Protein AF-A0A1Q7A0B9-F1 (afdb_monomer_lite)

pLDDT: mean 95.97, std 3.29, range [74.94, 98.44]

Structure (mmCIF, N/CA/C/O backbone):
data_AF-A0A1Q7A0B9-F1
#
_entry.id   AF-A0A1Q7A0B9-F1
#
loop_
_atom_site.group_PDB
_atom_site.id
_atom_site.type_symbol
_atom_site.label_atom_id
_atom_site.label_alt_id
_atom_site.label_comp_id
_atom_site.label_asym_id
_atom_site.label_entity_id
_atom_site.label_seq_id
_atom_site.pdbx_PDB_ins_code
_atom_site.Cartn_x
_atom_site.Cartn_y
_atom_site.Cartn_z
_atom_site.occupancy
_atom_site.B_iso_or_equiv
_atom_site.auth_seq_id
_atom_site.auth_comp_id
_atom_site.auth_asym_id
_atom_site.auth_atom_id
_atom_site.pdbx_PDB_model_num
ATOM 1 N N . MET A 1 1 ? -8.387 -2.364 1.340 1.00 92.38 1 MET A N 1
ATOM 2 C CA . MET A 1 1 ? -7.088 -2.352 0.648 1.00 92.38 1 MET A CA 1
ATOM 3 C C . MET A 1 1 ? -7.111 -1.208 -0.343 1.00 92.38 1 MET A C 1
ATOM 5 O O . MET A 1 1 ? -8.115 -1.067 -1.032 1.00 92.38 1 MET A O 1
ATOM 9 N N . PHE A 1 2 ? -6.070 -0.388 -0.352 1.00 97.25 2 PHE A N 1
ATOM 10 C CA . PHE A 1 2 ? -5.838 0.682 -1.317 1.00 97.25 2 PHE A CA 1
ATOM 11 C C . PHE A 1 2 ? -4.463 0.456 -1.949 1.00 97.25 2 PHE A C 1
ATOM 13 O O . PHE A 1 2 ? -3.550 0.042 -1.235 1.00 97.25 2 PHE A O 1
ATOM 20 N N . ALA A 1 3 ? -4.332 0.685 -3.253 1.00 97.19 3 ALA A N 1
ATOM 21 C CA . ALA A 1 3 ? -3.075 0.556 -3.978 1.00 97.19 3 ALA A CA 1
ATOM 22 C C . ALA A 1 3 ? -2.889 1.753 -4.916 1.00 97.19 3 ALA A C 1
ATOM 24 O O . ALA A 1 3 ? -3.854 2.120 -5.584 1.00 97.19 3 ALA A O 1
ATOM 25 N N . GLY A 1 4 ? -1.683 2.319 -4.951 1.00 96.31 4 GLY A N 1
ATOM 26 C CA . GLY A 1 4 ? -1.348 3.497 -5.757 1.00 96.31 4 GLY A CA 1
ATOM 27 C C . GLY A 1 4 ? 0.156 3.647 -5.988 1.00 96.31 4 GLY A C 1
ATOM 28 O O . GLY A 1 4 ? 0.948 2.904 -5.401 1.00 96.31 4 GLY A O 1
ATOM 29 N N . ASP A 1 5 ? 0.548 4.578 -6.847 1.00 96.44 5 ASP A N 1
ATOM 30 C CA . ASP A 1 5 ? 1.926 4.733 -7.336 1.00 96.44 5 ASP A CA 1
ATOM 31 C C . ASP A 1 5 ? 2.390 6.188 -7.477 1.00 96.44 5 ASP A C 1
ATOM 33 O O . ASP A 1 5 ? 3.595 6.458 -7.395 1.00 96.44 5 ASP A O 1
ATOM 37 N N . ASP A 1 6 ? 1.457 7.136 -7.607 1.00 95.75 6 ASP A N 1
ATOM 38 C CA . ASP A 1 6 ? 1.772 8.529 -7.909 1.00 95.75 6 ASP A CA 1
ATOM 39 C C . ASP A 1 6 ? 1.309 9.536 -6.838 1.00 95.75 6 ASP A C 1
ATOM 41 O O . ASP A 1 6 ? 0.768 9.209 -5.779 1.00 95.75 6 ASP A O 1
ATOM 45 N N . GLN A 1 7 ? 1.571 10.821 -7.096 1.00 96.19 7 GLN A N 1
ATOM 46 C CA . GLN A 1 7 ? 1.238 11.902 -6.167 1.00 96.19 7 GLN A CA 1
ATOM 47 C C . GLN A 1 7 ? -0.254 11.969 -5.817 1.00 96.19 7 GLN A C 1
ATOM 49 O O . GLN A 1 7 ? -0.599 12.405 -4.718 1.00 96.19 7 GLN A O 1
ATOM 54 N N . THR A 1 8 ? -1.134 11.587 -6.739 1.00 96.44 8 THR A N 1
ATOM 55 C CA . THR A 1 8 ? -2.583 11.673 -6.546 1.00 96.44 8 THR A CA 1
ATOM 56 C C . THR A 1 8 ? -3.084 10.656 -5.523 1.00 96.44 8 THR A C 1
ATOM 58 O O . THR A 1 8 ? -4.087 10.903 -4.852 1.00 96.44 8 THR A O 1
ATOM 61 N N . ASP A 1 9 ? -2.330 9.575 -5.321 1.00 97.25 9 ASP A N 1
ATOM 62 C CA . ASP A 1 9 ? -2.648 8.510 -4.374 1.00 97.25 9 ASP A CA 1
ATOM 63 C C . ASP A 1 9 ? -2.212 8.811 -2.935 1.00 97.25 9 ASP A C 1
ATOM 65 O O . ASP A 1 9 ? -2.650 8.136 -1.996 1.00 97.25 9 ASP A O 1
ATOM 69 N N . LEU A 1 10 ? -1.375 9.833 -2.726 1.00 97.25 10 LEU A N 1
ATOM 70 C CA . LEU A 1 10 ? -0.804 10.149 -1.415 1.00 97.25 10 LEU A CA 1
ATOM 71 C C . LEU A 1 10 ? -1.881 10.388 -0.351 1.00 97.25 10 LEU A C 1
ATOM 73 O O . LEU A 1 10 ? -1.795 9.843 0.750 1.00 97.25 10 LEU A O 1
ATOM 77 N N . ASP A 1 11 ? -2.918 11.155 -0.687 1.00 98.00 11 ASP A N 1
ATOM 78 C CA . ASP A 1 11 ? -4.008 11.452 0.245 1.00 98.00 11 ASP A CA 1
ATOM 79 C C . ASP A 1 11 ? -4.730 10.174 0.687 1.00 98.00 11 ASP A C 1
ATOM 81 O O . ASP A 1 11 ? -5.078 10.023 1.859 1.00 98.00 11 ASP A O 1
ATOM 85 N N . ALA A 1 12 ? -4.912 9.215 -0.222 1.00 97.88 12 ALA A N 1
ATOM 86 C CA . ALA A 1 12 ? -5.555 7.947 0.087 1.00 97.88 12 ALA A CA 1
ATOM 87 C C . ALA A 1 12 ? -4.659 7.033 0.941 1.00 97.88 12 ALA A C 1
ATOM 89 O O . ALA A 1 12 ? -5.156 6.403 1.879 1.00 97.88 12 ALA A O 1
ATOM 90 N N . VAL A 1 13 ? -3.346 6.998 0.685 1.00 98.06 13 VAL A N 1
ATOM 91 C CA . VAL A 1 13 ? -2.375 6.274 1.526 1.00 98.06 13 VAL A CA 1
ATOM 92 C C . VAL A 1 13 ? -2.401 6.807 2.965 1.00 98.06 13 VAL A C 1
ATOM 94 O O . VAL A 1 13 ? -2.559 6.029 3.913 1.00 98.06 13 VAL A O 1
ATOM 97 N N . LEU A 1 14 ? -2.331 8.131 3.131 1.00 97.75 14 LEU A N 1
ATOM 98 C CA . LEU A 1 14 ? -2.375 8.791 4.440 1.00 97.75 14 LEU A CA 1
ATOM 99 C C . LEU A 1 14 ? -3.724 8.603 5.142 1.00 97.75 14 LEU A C 1
ATOM 101 O O . LEU A 1 14 ? -3.784 8.398 6.358 1.00 97.75 14 LEU A O 1
ATOM 105 N N . GLU A 1 15 ? -4.820 8.640 4.388 1.00 98.00 15 GLU A N 1
ATOM 106 C CA . GLU A 1 15 ? -6.162 8.449 4.928 1.00 98.00 15 GLU A CA 1
ATOM 107 C C . GLU A 1 15 ? -6.358 7.027 5.461 1.00 98.00 15 GLU A C 1
ATOM 109 O O . GLU A 1 15 ? -6.916 6.838 6.544 1.00 98.00 15 GLU A O 1
ATOM 114 N N . VAL A 1 16 ? -5.850 6.012 4.757 1.00 97.62 16 VAL A N 1
ATOM 115 C CA . VAL A 1 16 ? -5.896 4.624 5.232 1.00 97.62 16 VAL A CA 1
ATOM 116 C C . VAL A 1 16 ? -5.117 4.468 6.546 1.00 97.62 16 VAL A C 1
ATOM 118 O O . VAL A 1 16 ? -5.625 3.850 7.490 1.00 97.62 16 VAL A O 1
ATOM 121 N N . GLU A 1 17 ? -3.935 5.079 6.658 1.00 95.56 17 GLU A N 1
ATOM 122 C CA . GLU A 1 17 ? -3.161 5.115 7.904 1.00 95.56 17 GLU A CA 1
ATOM 123 C C . GLU A 1 17 ? -3.932 5.821 9.036 1.00 95.56 17 GLU A C 1
ATOM 125 O O . GLU A 1 17 ? -4.021 5.307 10.160 1.00 95.56 17 GLU A O 1
ATOM 130 N N . ARG A 1 18 ? -4.545 6.976 8.750 1.00 97.50 18 ARG A N 1
ATOM 131 C CA . ARG A 1 18 ? -5.363 7.730 9.711 1.00 97.50 18 ARG A CA 1
ATOM 132 C C . ARG A 1 18 ? -6.547 6.902 10.209 1.00 97.50 18 ARG A C 1
ATOM 134 O O . ARG A 1 18 ? -6.762 6.804 11.418 1.00 97.50 18 ARG A O 1
ATOM 141 N N . LEU A 1 19 ? -7.288 6.260 9.306 1.00 97.44 19 LEU A N 1
ATOM 142 C CA . LEU A 1 19 ? -8.442 5.422 9.642 1.00 97.44 19 LEU A CA 1
ATOM 143 C C . LEU A 1 19 ? -8.055 4.215 10.507 1.00 97.44 19 LEU A C 1
ATOM 145 O O . LEU A 1 19 ? -8.807 3.860 11.423 1.00 97.44 19 LEU A O 1
ATOM 149 N N . ARG A 1 20 ? -6.878 3.618 10.268 1.00 95.31 20 ARG A N 1
ATOM 150 C CA . ARG A 1 20 ? -6.310 2.592 11.156 1.00 95.31 20 ARG A CA 1
ATOM 151 C C . ARG A 1 20 ? -6.017 3.147 12.548 1.00 95.31 20 ARG A C 1
ATOM 153 O O . ARG A 1 20 ? -6.454 2.559 13.536 1.00 95.31 20 ARG A O 1
ATOM 160 N N . LYS A 1 21 ? -5.310 4.280 12.645 1.00 94.31 21 LYS A N 1
ATOM 161 C CA . LYS A 1 21 ? -4.961 4.919 13.932 1.00 94.31 21 LYS A CA 1
ATOM 162 C C . LYS A 1 21 ? -6.204 5.290 14.744 1.00 94.31 21 LYS A C 1
ATOM 164 O O . LYS A 1 21 ? -6.223 5.124 15.961 1.00 94.31 21 LYS A O 1
ATOM 169 N N . GLU A 1 22 ? -7.266 5.718 14.067 1.00 97.44 22 GLU A N 1
ATOM 170 C CA . GLU A 1 22 ? -8.563 6.038 14.673 1.00 97.44 22 GLU A CA 1
ATOM 171 C C . GLU A 1 22 ? -9.427 4.809 14.989 1.00 97.44 22 GLU A C 1
ATOM 173 O O . GLU A 1 22 ? -10.533 4.961 15.506 1.00 97.44 22 GLU A O 1
ATOM 178 N N . LYS A 1 23 ? -8.949 3.592 14.691 1.00 95.62 23 LYS A N 1
ATOM 179 C CA . LYS A 1 23 ? -9.686 2.328 14.869 1.00 95.62 23 LYS A CA 1
ATOM 180 C C . LYS A 1 23 ? -11.045 2.313 14.155 1.00 95.62 23 LYS A C 1
ATOM 182 O O . LYS A 1 23 ? -11.960 1.604 14.570 1.00 95.62 23 LYS A O 1
ATOM 187 N N . LYS A 1 24 ? -11.179 3.086 13.073 1.00 96.62 24 LYS A N 1
ATO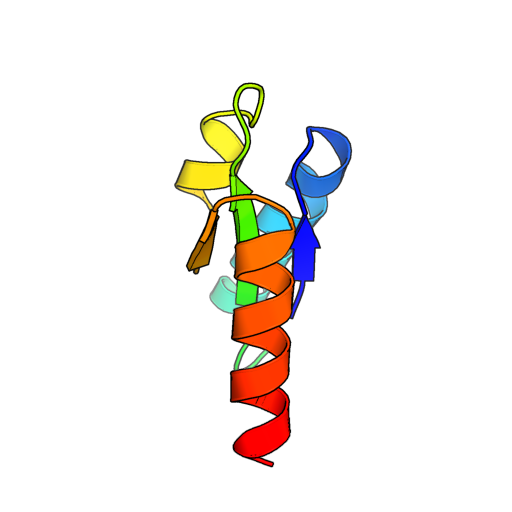M 188 C CA . LYS A 1 24 ? -12.387 3.127 12.230 1.00 96.62 24 LYS A CA 1
ATOM 189 C C . LYS A 1 24 ? -12.434 1.984 11.222 1.00 96.62 24 LYS A C 1
ATOM 191 O O . LYS A 1 24 ? -13.503 1.657 10.720 1.00 96.62 24 LYS A O 1
ATOM 196 N N . VAL A 1 25 ? -11.286 1.370 10.943 1.00 94.12 25 VAL A N 1
ATOM 197 C CA . VAL A 1 25 ? -11.154 0.185 10.094 1.00 94.12 25 VAL A CA 1
ATOM 198 C C . VAL A 1 25 ? -10.307 -0.846 10.832 1.00 94.12 25 VAL A C 1
ATOM 200 O O . VAL A 1 25 ? -9.298 -0.499 11.441 1.00 94.12 25 VAL A O 1
ATOM 203 N N . VAL A 1 26 ? -10.717 -2.116 10.775 1.00 88.88 26 VAL A N 1
ATOM 204 C CA . VAL A 1 26 ? -10.041 -3.221 11.478 1.00 88.88 26 VAL A CA 1
ATOM 205 C C . VAL A 1 26 ? -8.734 -3.630 10.786 1.00 88.88 26 VAL A C 1
ATOM 207 O O . VAL A 1 26 ? -7.759 -3.937 11.460 1.00 88.88 26 VAL A O 1
ATOM 210 N N . ALA A 1 27 ? -8.703 -3.607 9.450 1.00 90.06 27 ALA A N 1
ATOM 211 C CA . ALA A 1 27 ? -7.569 -4.062 8.642 1.00 90.06 27 ALA A CA 1
ATOM 212 C C . ALA A 1 27 ? -7.393 -3.211 7.366 1.00 90.06 27 ALA A C 1
ATOM 214 O O . ALA A 1 27 ? -7.381 -3.722 6.247 1.00 90.06 27 ALA A O 1
ATOM 215 N N . GLY A 1 28 ? -7.334 -1.883 7.516 1.00 94.94 28 GLY A N 1
ATOM 216 C CA . GLY A 1 28 ? -6.974 -0.999 6.401 1.00 94.94 28 GLY A CA 1
ATOM 217 C C . GLY A 1 28 ? -5.543 -1.295 5.952 1.00 94.94 28 GLY A C 1
ATOM 218 O O . GLY A 1 28 ? -4.685 -1.493 6.803 1.00 94.94 28 GLY A O 1
ATOM 219 N N . LEU A 1 29 ? -5.277 -1.324 4.649 1.00 96.31 29 LEU A N 1
ATOM 220 C CA . LEU A 1 29 ? -3.960 -1.648 4.094 1.00 96.31 29 LEU A CA 1
ATOM 221 C C . LEU A 1 29 ? -3.685 -0.736 2.898 1.00 96.31 29 LEU A C 1
ATOM 223 O O . LEU A 1 29 ? -4.532 -0.688 1.999 1.00 96.31 29 LEU A O 1
ATOM 227 N N . SER A 1 30 ? -2.558 -0.026 2.917 1.00 97.62 30 SER A N 1
ATOM 228 C CA . SER A 1 30 ? -2.008 0.757 1.811 1.00 97.62 30 SER A CA 1
ATOM 229 C C . SER A 1 30 ? -0.872 -0.027 1.154 1.00 97.62 30 SER A C 1
ATOM 231 O O . SER A 1 30 ? 0.066 -0.475 1.813 1.00 97.62 30 SER A O 1
ATOM 233 N N . ILE A 1 31 ? -0.971 -0.205 -0.158 1.00 98.44 31 ILE A N 1
ATOM 234 C CA . ILE A 1 31 ? 0.045 -0.842 -0.990 1.00 98.44 31 ILE A CA 1
ATOM 235 C C . ILE A 1 31 ? 0.588 0.228 -1.930 1.00 98.44 31 ILE A C 1
ATOM 237 O O . ILE A 1 31 ? -0.189 0.917 -2.585 1.00 98.44 31 ILE A O 1
ATOM 241 N N . VAL A 1 32 ? 1.904 0.371 -2.009 1.00 98.25 32 VAL A N 1
ATOM 242 C CA . VAL A 1 32 ? 2.531 1.273 -2.976 1.00 98.25 32 VAL A CA 1
ATOM 243 C C . VAL A 1 32 ? 3.225 0.457 -4.051 1.00 98.25 32 VAL A C 1
ATOM 245 O O . VAL A 1 32 ? 4.028 -0.429 -3.750 1.00 98.25 32 VAL A O 1
ATOM 248 N N . VAL A 1 33 ? 2.895 0.751 -5.305 1.00 98.00 33 VAL A N 1
ATOM 249 C CA . VAL A 1 33 ? 3.563 0.177 -6.471 1.00 98.00 33 VAL A CA 1
ATOM 250 C C . VAL A 1 33 ? 4.774 1.046 -6.779 1.00 98.00 33 VAL A C 1
ATOM 252 O O . VAL A 1 33 ? 4.651 2.163 -7.267 1.00 98.00 33 VAL A O 1
ATOM 255 N N . GLN A 1 34 ? 5.958 0.543 -6.449 1.00 97.88 34 GLN A N 1
ATOM 256 C CA . GLN A 1 34 ? 7.2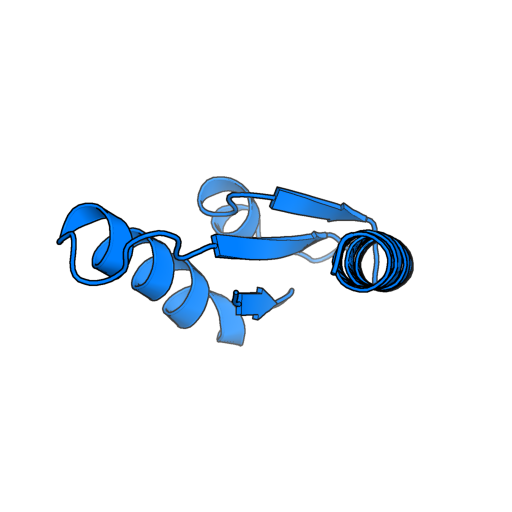06 1.250 -6.679 1.00 97.88 34 GLN A CA 1
ATOM 257 C C . GLN A 1 34 ? 7.658 1.081 -8.133 1.00 97.88 34 GLN A C 1
ATOM 259 O O . GLN A 1 34 ? 7.886 -0.037 -8.595 1.00 97.88 34 GLN A O 1
ATOM 264 N N . HIS A 1 35 ? 7.840 2.209 -8.809 1.00 94.94 35 HIS A N 1
ATOM 265 C CA . HIS A 1 35 ? 8.533 2.375 -10.082 1.00 94.94 35 HIS A CA 1
ATOM 266 C C . HIS A 1 35 ? 9.602 3.475 -9.936 1.00 94.94 35 HIS A C 1
ATOM 268 O O . HIS A 1 35 ? 9.780 4.066 -8.867 1.00 94.94 35 HIS A O 1
ATOM 274 N N . ALA A 1 36 ? 10.348 3.755 -11.00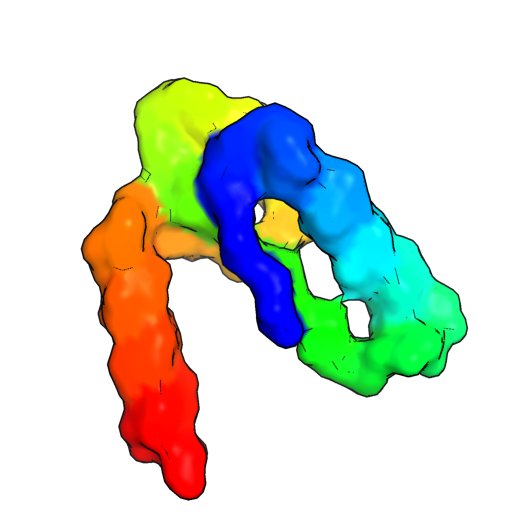7 1.00 93.75 36 ALA A N 1
ATOM 275 C CA . ALA A 1 36 ? 11.507 4.657 -10.972 1.00 93.75 36 ALA A CA 1
ATOM 276 C C . ALA A 1 36 ?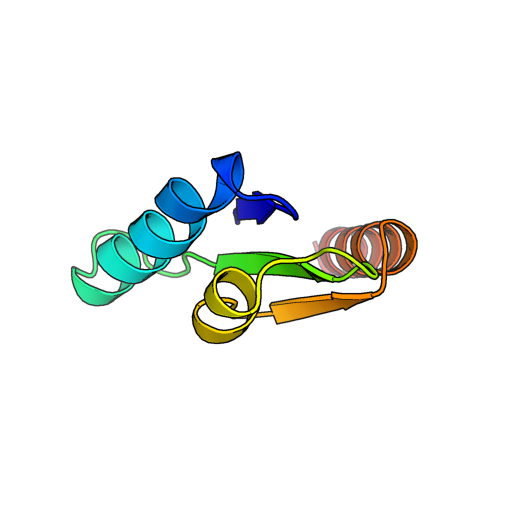 11.213 6.084 -10.460 1.00 93.75 36 ALA A C 1
ATOM 278 O O . ALA A 1 36 ? 12.096 6.715 -9.881 1.00 93.75 36 ALA A O 1
ATOM 279 N N . ASP A 1 37 ? 9.983 6.564 -10.650 1.00 93.44 37 ASP A N 1
ATOM 280 C CA . ASP A 1 37 ? 9.561 7.933 -10.333 1.00 93.44 37 ASP A CA 1
ATOM 281 C C . ASP A 1 37 ? 8.639 8.006 -9.102 1.00 93.44 37 ASP A C 1
ATOM 283 O O . ASP A 1 37 ? 8.102 9.071 -8.790 1.00 93.44 37 ASP A O 1
ATOM 287 N N . THR A 1 38 ? 8.444 6.890 -8.389 1.00 93.88 38 THR A N 1
ATOM 288 C CA . THR A 1 38 ? 7.592 6.858 -7.195 1.00 93.88 38 THR A CA 1
ATOM 289 C C . THR A 1 38 ? 8.135 7.799 -6.127 1.00 93.88 38 THR A C 1
ATOM 291 O O . THR A 1 38 ? 9.318 7.781 -5.774 1.00 93.88 38 THR A O 1
ATOM 294 N N . LEU A 1 39 ? 7.245 8.617 -5.569 1.00 95.81 39 LEU A N 1
ATOM 295 C CA . LEU A 1 39 ? 7.614 9.595 -4.557 1.00 95.81 39 LEU A CA 1
ATOM 296 C C . LEU A 1 39 ? 8.053 8.901 -3.253 1.00 95.81 39 LEU A C 1
ATOM 298 O O . LEU A 1 39 ? 7.311 8.056 -2.747 1.00 95.81 39 LEU A O 1
ATOM 302 N N . PRO A 1 40 ? 9.182 9.303 -2.631 1.00 96.44 40 PRO A N 1
ATOM 303 C CA . PRO A 1 40 ? 9.641 8.716 -1.369 1.00 96.44 40 PRO A CA 1
ATOM 304 C C . PRO A 1 40 ? 8.588 8.743 -0.255 1.00 96.44 40 PRO A C 1
ATOM 306 O O . PRO A 1 40 ? 8.466 7.783 0.498 1.00 96.44 40 PRO A O 1
ATOM 309 N N . VAL A 1 41 ? 7.772 9.801 -0.206 1.00 96.88 41 VAL A N 1
ATOM 310 C CA . VAL A 1 41 ? 6.696 9.944 0.785 1.00 96.88 41 VAL A CA 1
ATOM 311 C C . VAL A 1 41 ? 5.645 8.833 0.679 1.00 96.88 41 VAL A C 1
ATOM 313 O O . VAL A 1 41 ? 5.127 8.392 1.695 1.00 96.88 41 VAL A O 1
ATOM 316 N N . LEU A 1 42 ? 5.357 8.304 -0.514 1.00 96.62 42 LEU A N 1
ATOM 317 C CA . LEU A 1 42 ? 4.447 7.160 -0.634 1.00 96.62 42 LEU A CA 1
ATOM 318 C C . LEU A 1 42 ? 5.050 5.924 0.044 1.00 96.62 42 LEU A C 1
ATOM 320 O O . LEU A 1 42 ? 4.360 5.235 0.789 1.00 96.62 42 LEU A O 1
ATOM 324 N N . LEU A 1 43 ? 6.350 5.684 -0.157 1.00 96.88 43 LEU A N 1
ATOM 325 C CA . LEU A 1 43 ? 7.069 4.543 0.418 1.00 96.88 43 LEU A CA 1
ATOM 326 C C . LEU A 1 43 ? 7.161 4.618 1.948 1.00 96.88 43 LEU A C 1
ATOM 328 O O . LEU A 1 43 ? 7.102 3.588 2.611 1.00 96.88 43 LEU A O 1
ATOM 332 N N . GLU A 1 44 ? 7.275 5.823 2.510 1.00 97.19 44 GLU A N 1
ATOM 333 C CA . GLU A 1 44 ? 7.301 6.048 3.963 1.00 97.19 44 GLU A CA 1
ATOM 334 C C . GLU A 1 44 ? 5.981 5.665 4.653 1.00 97.19 44 GLU A C 1
ATOM 336 O O . GLU A 1 44 ? 5.992 5.266 5.819 1.00 97.19 44 GLU A O 1
ATOM 341 N N . HIS A 1 45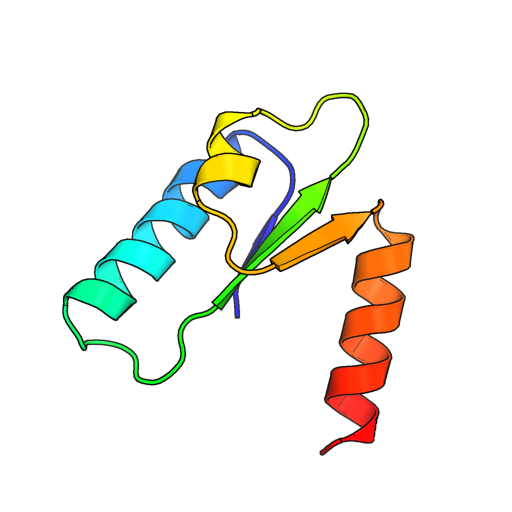 ? 4.856 5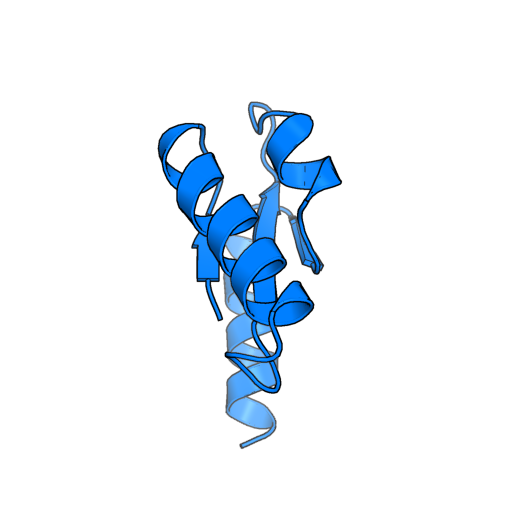.769 3.938 1.00 96.69 45 HIS A N 1
ATOM 342 C CA . HIS A 1 45 ? 3.507 5.531 4.465 1.00 96.69 45 HIS A CA 1
ATOM 343 C C . HIS A 1 45 ? 2.847 4.238 3.939 1.00 96.69 45 HIS A C 1
ATOM 345 O O . HIS A 1 45 ? 1.697 3.930 4.275 1.00 96.69 45 HIS A O 1
ATOM 351 N N . ALA A 1 46 ? 3.556 3.466 3.115 1.00 97.06 46 ALA A N 1
ATOM 352 C CA . ALA A 1 46 ? 3.095 2.183 2.601 1.00 97.06 46 ALA A CA 1
ATOM 353 C C . ALA A 1 46 ? 3.158 1.097 3.686 1.00 97.06 46 ALA A C 1
ATOM 355 O O . ALA A 1 46 ? 4.170 0.956 4.370 1.00 97.06 46 ALA A O 1
ATOM 356 N N . ASP A 1 47 ? 2.119 0.266 3.805 1.00 97.06 47 ASP A N 1
ATOM 357 C CA . ASP A 1 47 ? 2.231 -0.965 4.600 1.00 97.06 47 ASP A CA 1
ATOM 358 C C . ASP A 1 47 ? 2.953 -2.069 3.819 1.00 97.06 47 ASP A C 1
ATOM 360 O O . ASP A 1 47 ? 3.673 -2.884 4.395 1.00 97.06 47 ASP A O 1
ATOM 364 N N . ILE A 1 48 ? 2.735 -2.111 2.502 1.00 97.69 48 ILE A N 1
ATOM 365 C CA . ILE A 1 48 ? 3.377 -3.044 1.576 1.00 97.69 48 ILE A CA 1
ATOM 366 C C . ILE A 1 48 ? 3.895 -2.254 0.382 1.00 97.69 48 ILE A C 1
ATOM 368 O O . ILE A 1 48 ? 3.191 -1.411 -0.168 1.00 97.69 48 ILE A O 1
ATOM 372 N N . VAL A 1 49 ? 5.106 -2.580 -0.056 1.00 98.19 49 VAL A N 1
ATOM 373 C CA . VAL A 1 49 ? 5.666 -2.080 -1.310 1.00 98.19 49 VAL A CA 1
ATOM 374 C C . VAL A 1 49 ? 5.794 -3.246 -2.279 1.00 98.19 49 VAL A C 1
ATOM 376 O O . VAL A 1 49 ? 6.388 -4.271 -1.942 1.00 98.19 49 VAL A O 1
ATOM 379 N N . VAL A 1 50 ? 5.252 -3.088 -3.481 1.00 98.25 50 VAL A N 1
ATOM 380 C CA . VAL A 1 50 ? 5.416 -4.040 -4.587 1.00 98.25 50 VAL A CA 1
ATOM 381 C C . VAL A 1 50 ? 6.232 -3.398 -5.702 1.00 98.25 50 VAL A C 1
ATOM 383 O O . VAL A 1 50 ? 6.197 -2.184 -5.871 1.00 98.25 50 VAL A O 1
ATOM 386 N N . GLN A 1 51 ? 6.995 -4.202 -6.440 1.00 98.06 51 GLN A N 1
ATOM 387 C CA . GLN A 1 51 ? 7.843 -3.707 -7.527 1.00 98.06 51 GLN A CA 1
ATOM 388 C C . GLN A 1 51 ? 7.087 -3.766 -8.847 1.00 98.06 51 GLN A C 1
ATOM 390 O O . GLN A 1 51 ? 6.730 -4.860 -9.295 1.00 98.06 51 GLN A O 1
ATOM 395 N N . GLU A 1 52 ? 6.901 -2.602 -9.471 1.00 97.12 52 GLU A N 1
ATOM 396 C CA . GLU A 1 52 ? 6.186 -2.436 -10.735 1.00 97.12 52 GLU A CA 1
ATOM 397 C C . GLU A 1 52 ? 4.754 -3.015 -10.702 1.00 97.12 52 GLU A C 1
ATOM 399 O O . GLU A 1 52 ? 4.307 -3.677 -9.760 1.00 97.12 52 GLU A O 1
ATOM 404 N N . VAL A 1 53 ? 3.998 -2.807 -11.780 1.00 95.81 53 VAL A N 1
ATOM 405 C CA . VAL A 1 53 ? 2.636 -3.362 -11.896 1.00 95.81 53 VAL A CA 1
ATOM 406 C C . VAL A 1 53 ? 2.637 -4.897 -11.790 1.00 95.81 53 VAL A C 1
ATOM 408 O O . VAL A 1 53 ? 1.683 -5.484 -11.282 1.00 95.81 53 VAL A O 1
ATOM 411 N N . GLY A 1 54 ? 3.720 -5.556 -12.219 1.00 97.69 54 GLY A N 1
ATOM 412 C CA . GLY A 1 54 ? 3.879 -7.010 -12.119 1.00 97.69 54 GLY A CA 1
ATOM 413 C C . GLY A 1 54 ? 3.776 -7.527 -10.682 1.00 97.69 54 GLY A C 1
ATOM 414 O O . GLY A 1 54 ? 2.996 -8.443 -10.429 1.00 97.69 54 GLY A O 1
ATOM 415 N N . GLY A 1 55 ? 4.466 -6.891 -9.729 1.00 97.88 55 GLY A N 1
ATOM 416 C CA . GLY A 1 55 ? 4.395 -7.288 -8.321 1.00 97.88 55 GLY A CA 1
ATOM 417 C C . GLY A 1 55 ? 2.995 -7.125 -7.724 1.00 97.88 55 GLY A C 1
ATOM 418 O O . GLY A 1 55 ? 2.578 -7.933 -6.896 1.00 97.88 55 GLY A O 1
ATOM 419 N N . MET A 1 56 ? 2.230 -6.129 -8.182 1.00 97.12 56 MET A N 1
ATOM 420 C CA . MET A 1 56 ? 0.832 -5.970 -7.771 1.00 97.12 56 MET A CA 1
ATOM 421 C C . MET A 1 56 ? -0.056 -7.107 -8.297 1.00 97.12 56 MET A C 1
ATOM 423 O O . MET A 1 56 ? -0.932 -7.590 -7.581 1.00 97.12 56 MET A O 1
ATOM 427 N N . VAL A 1 57 ? 0.167 -7.557 -9.537 1.00 97.75 57 VAL A N 1
ATOM 428 C CA . VAL A 1 57 ? -0.565 -8.695 -10.120 1.00 97.75 57 VAL A CA 1
ATOM 429 C C . VAL A 1 57 ? -0.294 -9.977 -9.338 1.00 97.75 57 VAL A C 1
ATOM 431 O O . VAL A 1 57 ? -1.241 -10.703 -9.033 1.00 97.75 57 VAL A O 1
ATOM 434 N N . ASP A 1 58 ? 0.966 -10.245 -9.000 1.00 98.19 58 ASP A N 1
ATOM 435 C CA . ASP A 1 58 ? 1.345 -11.436 -8.237 1.00 98.19 58 ASP A CA 1
ATOM 436 C C . ASP A 1 58 ? 0.726 -11.412 -6.833 1.00 98.19 58 ASP A C 1
ATOM 438 O O . ASP A 1 58 ? 0.070 -12.377 -6.439 1.00 98.19 58 ASP A O 1
ATOM 442 N N . LEU A 1 59 ? 0.793 -10.271 -6.136 1.00 96.69 59 LEU A N 1
ATOM 443 C CA . LEU A 1 59 ? 0.155 -10.102 -4.828 1.00 96.69 59 LEU A CA 1
ATOM 444 C C . LEU A 1 59 ? -1.365 -10.329 -4.884 1.00 96.69 59 LEU A C 1
ATOM 446 O O . LEU A 1 59 ? -1.936 -10.977 -4.007 1.00 96.69 59 LEU A O 1
ATOM 450 N N . LEU A 1 60 ? -2.047 -9.820 -5.914 1.00 96.50 60 LEU A N 1
ATOM 451 C CA . LEU A 1 60 ? -3.488 -10.039 -6.070 1.00 96.50 60 LEU A CA 1
ATOM 452 C C . LEU A 1 60 ? -3.830 -11.510 -6.319 1.00 96.50 60 LEU A C 1
ATOM 454 O O . LEU A 1 60 ? -4.855 -11.975 -5.821 1.00 96.50 60 LEU A O 1
ATOM 458 N N . ARG A 1 61 ? -2.997 -12.242 -7.067 1.00 97.62 61 ARG A N 1
ATOM 459 C CA . ARG A 1 61 ? -3.187 -13.683 -7.280 1.00 97.62 61 ARG A CA 1
ATOM 460 C C . ARG A 1 61 ? -3.065 -14.448 -5.973 1.00 97.62 61 ARG A C 1
ATOM 462 O O . ARG A 1 61 ? -3.967 -15.217 -5.667 1.00 97.62 61 ARG A O 1
ATOM 469 N N . GLU A 1 62 ? -2.029 -14.170 -5.186 1.00 96.25 62 GLU A N 1
ATOM 470 C CA . GLU A 1 62 ? -1.845 -14.786 -3.869 1.00 96.25 62 GLU A CA 1
ATOM 471 C C . GLU A 1 62 ? -3.050 -14.528 -2.956 1.00 96.25 62 GLU A C 1
ATOM 473 O O . GLU A 1 62 ? -3.594 -15.461 -2.371 1.00 96.25 62 GLU A O 1
ATOM 478 N N . ILE A 1 63 ? -3.533 -13.279 -2.887 1.00 93.69 63 ILE A N 1
ATOM 479 C CA . ILE A 1 63 ? -4.713 -12.933 -2.080 1.00 93.69 63 ILE A CA 1
ATOM 480 C C . ILE A 1 63 ? -5.939 -13.730 -2.531 1.00 93.69 63 ILE A C 1
ATOM 482 O O . ILE A 1 63 ? -6.668 -14.242 -1.688 1.00 93.69 63 ILE A O 1
ATOM 486 N N . VAL A 1 64 ? -6.184 -13.827 -3.840 1.00 95.69 64 VAL A N 1
ATOM 487 C CA . VAL A 1 64 ? -7.347 -14.545 -4.381 1.00 95.69 64 VAL A CA 1
ATOM 488 C C . VAL A 1 64 ? -7.236 -16.054 -4.165 1.00 95.69 64 VAL A C 1
ATOM 490 O O . VAL A 1 64 ? -8.243 -16.684 -3.868 1.00 95.69 64 VAL A O 1
ATOM 493 N N . GLU A 1 65 ? -6.044 -16.638 -4.281 1.00 95.50 65 GLU A N 1
ATOM 494 C CA . GLU A 1 65 ? -5.810 -18.070 -4.042 1.00 95.50 65 GLU A CA 1
ATOM 495 C C . GLU A 1 65 ? -5.971 -18.471 -2.567 1.00 95.50 65 GLU A C 1
ATOM 497 O O . GLU A 1 65 ? -6.206 -19.642 -2.267 1.00 95.50 65 GLU A O 1
ATOM 502 N N . MET A 1 66 ? -5.858 -17.513 -1.644 1.00 88.69 66 MET A N 1
ATOM 503 C CA . MET A 1 66 ? -6.058 -17.721 -0.207 1.00 88.69 66 MET A CA 1
ATOM 504 C C . MET A 1 66 ? -7.524 -17.610 0.251 1.00 88.69 66 MET A C 1
ATOM 506 O O . MET A 1 66 ? -7.794 -17.872 1.429 1.00 88.69 66 MET A O 1
ATOM 510 N N . LEU A 1 67 ? -8.445 -17.198 -0.629 1.00 74.94 67 LEU A N 1
ATOM 511 C CA . LEU A 1 67 ? -9.884 -17.069 -0.348 1.00 74.94 67 LEU A CA 1
ATOM 512 C C . LEU A 1 67 ? -10.649 -18.362 -0.657 1.00 74.94 67 LEU A C 1
ATOM 514 O O . LEU A 1 67 ? -11.548 -18.689 0.152 1.00 74.94 67 LEU A O 1
#

Foldseek 3Di:
DEEEFDPVCLVVLVVLVVCVVVVVDPDRAYEYADDPPGDVSSVVSHPYYAHHVVRVVVVVVVVVVVD

Radius of gyration: 12.06 Å; chains: 1; bounding box: 24×30×27 Å

Secondary structure (DSSP, 8-state):
-EEE-SGGGHHHHHHHHHHHHTTS-SS--EEEEE-TT--HHHHHH-SEEEEHHHHHHHHHHHHHHT-

Sequence (67 aa):
MFAGDDQTDLDAVLEVERLRKEKKVVAGLSIVVQHADTLPVLLEHADIVVQEVGGMVDLLREIVEML